Protein AF-A0A3G8H9T6-F1 (afdb_monomer_lite)

Foldseek 3Di:
DPVLVVLVVVLLVVLCVLCVPAPDHSVVLLVLLVLLLCVLCVQLVDDDPPVVSSVSSSVLSVVCSVVSVVDDDDDPDHSSVVSNVVVCVVCVVSVVSGDDPPPDPPPPVVPPPPPPDDD

Organism: NCBI:txid82633

pLDDT: mean 83.6, std 16.46, range [45.03, 97.0]

Radius of gyration: 19.7 Å; chains: 1; bounding box: 27×41×72 Å

Sequence (119 aa):
MNIEAENQRILSGEAQRLAEHLDGTAEQLLALAFAGYHAWTRNRRLHFPESRRHTLLLEILRYCADEHLLECPPLELSRVEAVEQAMDAYYPRYARLRRAPRSGRPPLHLQADRVAKRR

Structure (mmCIF, N/CA/C/O backbone):
data_AF-A0A3G8H9T6-F1
#
_entry.id   AF-A0A3G8H9T6-F1
#
loop_
_atom_site.group_PDB
_atom_site.id
_atom_site.type_symbol
_atom_site.label_atom_id
_atom_site.label_alt_id
_atom_site.label_comp_id
_atom_site.label_asym_id
_atom_site.label_entity_id
_atom_site.label_seq_id
_atom_site.pdbx_PDB_ins_code
_atom_site.Cartn_x
_atom_site.Cartn_y
_atom_site.Cartn_z
_atom_site.occupancy
_atom_site.B_iso_or_equiv
_atom_s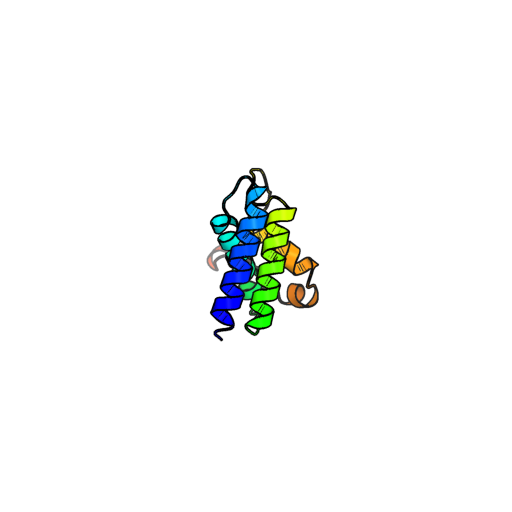ite.auth_seq_id
_atom_site.auth_comp_id
_atom_site.auth_asym_id
_atom_site.auth_atom_id
_atom_site.pdbx_PDB_model_num
ATOM 1 N N . MET A 1 1 ? 15.763 1.958 -21.080 1.00 61.50 1 MET A N 1
ATOM 2 C CA . MET A 1 1 ? 14.574 2.556 -20.437 1.00 61.50 1 MET A CA 1
ATOM 3 C C . MET A 1 1 ? 14.581 2.090 -18.988 1.00 61.50 1 MET A C 1
ATOM 5 O O . MET A 1 1 ? 14.742 0.895 -18.777 1.00 61.50 1 MET A O 1
ATOM 9 N N . ASN A 1 2 ? 14.581 3.000 -18.010 1.00 85.31 2 ASN A N 1
ATOM 10 C CA . ASN A 1 2 ? 14.666 2.626 -16.593 1.00 85.31 2 ASN A CA 1
ATOM 11 C C . ASN A 1 2 ? 13.253 2.312 -16.072 1.00 85.31 2 ASN A C 1
ATOM 13 O O . ASN A 1 2 ? 12.476 3.237 -15.839 1.00 85.31 2 ASN A O 1
ATOM 17 N N . ILE A 1 3 ? 12.944 1.021 -15.928 1.00 83.75 3 ILE A N 1
ATOM 18 C CA . ILE A 1 3 ? 11.630 0.509 -15.508 1.00 83.75 3 ILE A CA 1
ATOM 19 C C . ILE A 1 3 ? 11.249 1.036 -14.116 1.00 83.75 3 ILE A C 1
ATOM 21 O O . ILE A 1 3 ? 10.093 1.381 -13.896 1.00 83.75 3 ILE A O 1
ATOM 25 N N . GLU A 1 4 ? 12.213 1.202 -13.206 1.00 84.00 4 GLU A N 1
ATOM 26 C CA . GLU A 1 4 ? 11.955 1.764 -11.873 1.00 84.00 4 GLU A CA 1
ATOM 27 C C . GLU A 1 4 ? 11.475 3.215 -11.962 1.00 84.00 4 GLU A C 1
ATOM 29 O O . GLU A 1 4 ? 10.500 3.604 -11.320 1.00 84.00 4 GLU A O 1
ATOM 34 N N . ALA A 1 5 ? 12.141 4.019 -12.794 1.00 87.19 5 ALA A N 1
ATOM 35 C CA . ALA A 1 5 ? 11.768 5.414 -12.999 1.00 87.19 5 ALA A CA 1
ATOM 36 C C . ALA A 1 5 ? 10.401 5.542 -13.688 1.00 87.19 5 ALA A C 1
ATOM 38 O O . ALA A 1 5 ? 9.657 6.479 -13.412 1.00 87.19 5 ALA A O 1
ATOM 39 N N . GLU A 1 6 ? 10.061 4.609 -14.574 1.00 90.25 6 GLU A N 1
ATOM 40 C CA . GLU A 1 6 ? 8.752 4.549 -15.220 1.00 90.25 6 GLU A CA 1
ATOM 41 C C . GLU A 1 6 ? 7.645 4.148 -14.238 1.00 90.25 6 GLU A C 1
ATOM 43 O O . GLU A 1 6 ? 6.652 4.862 -14.127 1.00 90.25 6 GLU A O 1
ATOM 48 N N . ASN A 1 7 ? 7.853 3.089 -13.452 1.00 90.06 7 ASN A N 1
ATOM 49 C CA . ASN A 1 7 ? 6.941 2.674 -12.385 1.00 90.06 7 ASN A CA 1
ATOM 50 C C . ASN A 1 7 ? 6.703 3.815 -11.387 1.00 90.06 7 ASN A C 1
ATOM 52 O O . ASN A 1 7 ? 5.566 4.101 -11.018 1.00 90.06 7 ASN A O 1
ATOM 56 N N . GLN A 1 8 ? 7.764 4.524 -10.991 1.00 90.12 8 GLN A N 1
ATOM 57 C CA . GLN A 1 8 ? 7.637 5.667 -10.092 1.00 90.12 8 GLN A CA 1
ATOM 58 C C . GLN A 1 8 ? 6.831 6.810 -10.723 1.00 90.12 8 GLN A C 1
ATOM 60 O O . GLN A 1 8 ? 6.006 7.415 -10.044 1.00 90.12 8 GLN A O 1
ATOM 65 N N . ARG A 1 9 ? 7.028 7.098 -12.017 1.00 93.31 9 ARG A N 1
ATOM 66 C CA . ARG A 1 9 ? 6.242 8.115 -12.737 1.00 93.31 9 ARG A CA 1
ATOM 67 C C . ARG A 1 9 ? 4.764 7.749 -12.813 1.00 93.31 9 ARG A C 1
ATOM 69 O O . ARG A 1 9 ? 3.931 8.617 -12.578 1.00 93.31 9 ARG A O 1
ATOM 76 N N . ILE A 1 10 ? 4.447 6.490 -13.116 1.00 93.81 10 ILE A N 1
ATOM 77 C CA . ILE A 1 10 ? 3.065 5.995 -13.176 1.00 93.81 10 ILE A CA 1
ATOM 78 C C . ILE A 1 10 ? 2.399 6.126 -11.806 1.00 93.81 10 ILE A C 1
ATOM 80 O O . ILE A 1 10 ? 1.305 6.677 -11.706 1.00 93.81 10 ILE A O 1
ATOM 84 N N . LEU A 1 11 ? 3.076 5.676 -10.747 1.00 93.81 11 LEU A N 1
ATOM 85 C CA . LEU A 1 11 ? 2.559 5.743 -9.384 1.00 93.81 11 LEU A CA 1
ATOM 86 C C . LEU A 1 11 ? 2.317 7.192 -8.934 1.00 93.81 11 LEU A C 1
ATOM 88 O O . LEU A 1 11 ? 1.258 7.498 -8.388 1.00 93.81 11 LEU A O 1
ATOM 92 N N . SER A 1 12 ? 3.267 8.095 -9.200 1.00 94.25 12 SER A N 1
ATOM 93 C CA . SER A 1 12 ? 3.115 9.520 -8.892 1.00 94.25 12 SER A CA 1
ATOM 94 C C . SER A 1 12 ? 1.988 10.177 -9.695 1.00 94.25 12 SER A C 1
ATOM 96 O O . SER A 1 12 ? 1.232 10.962 -9.128 1.00 94.25 12 SER A O 1
ATOM 98 N N . GLY A 1 13 ? 1.848 9.853 -10.984 1.00 96.00 13 GLY A N 1
ATOM 99 C CA . GLY A 1 13 ? 0.776 10.387 -11.829 1.00 96.00 13 GLY A CA 1
ATOM 100 C C . GLY A 1 13 ? -0.613 9.924 -11.384 1.00 96.00 13 GLY A C 1
ATOM 101 O O . GLY A 1 13 ? -1.542 10.725 -11.321 1.00 96.00 13 GLY A O 1
ATOM 102 N N . GLU A 1 14 ? -0.752 8.654 -10.997 1.00 95.69 14 GLU A N 1
ATOM 103 C CA . GLU A 1 14 ? -2.009 8.136 -10.445 1.00 95.69 14 GLU A CA 1
ATOM 104 C C . GLU A 1 14 ? -2.345 8.802 -9.104 1.00 95.69 14 GLU A C 1
ATOM 106 O O . GLU A 1 14 ? -3.492 9.177 -8.874 1.00 95.69 14 GLU A O 1
ATOM 111 N N . ALA A 1 15 ? -1.353 9.013 -8.234 1.00 94.94 15 ALA A N 1
ATOM 112 C CA . ALA A 1 15 ? -1.572 9.692 -6.958 1.00 94.94 15 ALA A CA 1
ATOM 113 C C . ALA A 1 15 ? -2.033 11.142 -7.141 1.00 94.94 15 ALA A C 1
ATOM 115 O O . ALA A 1 15 ? -2.903 11.596 -6.403 1.00 94.94 15 ALA A O 1
ATOM 116 N N . GLN A 1 16 ? -1.479 11.853 -8.129 1.00 95.50 16 GLN A N 1
ATOM 117 C CA . GLN A 1 16 ? -1.926 13.200 -8.491 1.00 95.50 16 GLN A CA 1
ATOM 118 C C . GLN A 1 16 ? -3.388 13.196 -8.930 1.00 95.50 16 GLN A C 1
ATOM 120 O O . GLN A 1 16 ? -4.185 13.935 -8.364 1.00 95.50 16 GLN A O 1
ATOM 125 N N . ARG A 1 17 ? -3.750 12.304 -9.858 1.00 95.44 17 ARG A N 1
ATOM 126 C CA . ARG A 1 17 ? -5.124 12.164 -10.357 1.00 95.44 17 ARG A CA 1
ATOM 127 C C . ARG A 1 17 ? -6.129 11.855 -9.243 1.00 95.44 17 ARG A C 1
ATOM 129 O O . ARG A 1 17 ? -7.235 12.383 -9.244 1.00 95.44 17 ARG A O 1
ATOM 136 N N . LEU A 1 18 ? -5.766 10.978 -8.306 1.00 93.44 18 LEU A N 1
ATOM 137 C CA . LEU A 1 18 ? -6.640 10.607 -7.189 1.00 93.44 18 LEU A CA 1
ATOM 138 C C . LEU A 1 18 ? -6.781 11.745 -6.169 1.00 93.44 18 LEU A C 1
ATOM 140 O O . LEU A 1 18 ? -7.879 11.989 -5.682 1.00 93.44 18 LEU A O 1
ATOM 144 N N . ALA A 1 19 ? -5.698 12.469 -5.881 1.00 91.50 19 ALA A N 1
ATOM 145 C CA . ALA A 1 19 ? -5.702 13.557 -4.905 1.00 91.50 19 ALA A CA 1
ATOM 146 C C . ALA A 1 19 ? -6.520 14.787 -5.334 1.00 91.50 19 ALA A C 1
ATOM 148 O O . ALA A 1 19 ? -6.900 15.573 -4.477 1.00 91.50 19 ALA A O 1
ATOM 149 N N . GLU A 1 20 ? -6.834 14.954 -6.624 1.00 91.31 20 GLU A N 1
ATOM 150 C CA . GLU A 1 20 ? -7.706 16.043 -7.109 1.00 91.31 20 GLU A CA 1
ATOM 151 C C . GLU A 1 20 ? -9.101 16.050 -6.459 1.00 91.31 20 GLU A C 1
ATOM 153 O O . GLU A 1 20 ? -9.761 17.086 -6.443 1.00 91.31 20 GLU A O 1
ATOM 158 N N . HIS A 1 21 ? -9.542 14.907 -5.926 1.00 86.88 21 HIS A N 1
ATOM 159 C CA . HIS A 1 21 ? -10.890 14.704 -5.396 1.00 86.88 21 HIS A CA 1
ATOM 160 C C . HIS A 1 21 ? -10.910 14.401 -3.889 1.00 86.88 21 HIS A C 1
ATOM 162 O O . HIS A 1 21 ? -11.943 13.972 -3.387 1.00 86.88 21 HIS A O 1
ATOM 168 N N . LEU A 1 22 ? -9.787 14.580 -3.185 1.00 85.94 22 LEU A N 1
ATOM 169 C CA . LEU A 1 22 ? -9.633 14.227 -1.771 1.00 85.94 22 LEU A CA 1
ATOM 170 C C . LEU A 1 22 ? -9.189 15.436 -0.945 1.00 85.94 22 LEU A C 1
ATOM 172 O O . LEU A 1 22 ? -8.412 16.263 -1.425 1.00 85.94 22 LEU A O 1
ATOM 176 N N . ASP A 1 23 ? -9.548 15.465 0.339 1.00 84.00 23 ASP A N 1
ATOM 177 C CA . ASP A 1 23 ? -8.981 16.414 1.311 1.00 84.00 23 ASP A CA 1
ATOM 178 C C . ASP A 1 23 ? -7.554 16.002 1.747 1.00 84.00 23 ASP A C 1
ATOM 180 O O . ASP A 1 23 ? -7.253 15.771 2.922 1.00 84.00 23 ASP A O 1
ATOM 184 N N . GLY A 1 24 ? -6.637 15.883 0.782 1.00 84.50 24 GLY A N 1
ATOM 185 C CA . GLY A 1 24 ? -5.243 15.508 1.009 1.00 84.50 24 GLY A CA 1
ATOM 186 C C . GLY A 1 24 ? -4.359 15.659 -0.228 1.00 84.50 24 GLY A C 1
ATOM 187 O O . GLY A 1 24 ? -4.829 15.829 -1.347 1.00 84.50 24 GLY A O 1
ATOM 188 N N . THR A 1 25 ? -3.040 15.606 -0.041 1.00 92.56 25 THR A N 1
ATOM 189 C CA . THR A 1 25 ? -2.083 15.737 -1.150 1.00 92.56 25 THR A CA 1
ATOM 190 C C . THR A 1 25 ? -1.710 14.382 -1.751 1.00 92.56 25 THR A C 1
ATOM 192 O O . THR A 1 25 ? -1.697 13.352 -1.073 1.00 92.56 25 THR A O 1
ATOM 195 N N . ALA A 1 26 ? -1.300 14.385 -3.022 1.00 93.06 26 ALA A N 1
ATOM 196 C CA . ALA A 1 26 ? -0.753 13.199 -3.687 1.00 93.06 26 ALA A CA 1
ATOM 197 C C . ALA A 1 26 ? 0.428 12.586 -2.910 1.00 93.06 26 ALA A C 1
ATOM 199 O O . ALA A 1 26 ? 0.570 11.366 -2.836 1.00 93.06 26 ALA A O 1
ATOM 200 N N . GLU A 1 27 ? 1.255 13.425 -2.280 1.00 92.94 27 GLU A N 1
ATOM 201 C CA . GLU A 1 27 ? 2.368 12.985 -1.435 1.00 92.94 27 GLU A CA 1
ATOM 202 C C . GLU A 1 27 ? 1.889 12.272 -0.169 1.00 92.94 27 GLU A C 1
ATOM 204 O O . GLU A 1 27 ? 2.455 11.245 0.203 1.00 92.94 27 GLU A O 1
ATOM 209 N N . GLN A 1 28 ? 0.828 12.769 0.474 1.00 92.25 28 GLN A N 1
ATOM 210 C CA . GLN A 1 28 ? 0.222 12.110 1.633 1.00 92.25 28 GLN A CA 1
ATOM 211 C C . GLN A 1 28 ? -0.373 10.751 1.252 1.00 92.25 28 GLN A C 1
ATOM 213 O O . GLN A 1 28 ? -0.195 9.778 1.988 1.00 92.25 28 GLN A O 1
ATOM 218 N N . LEU A 1 29 ? -1.020 10.664 0.086 1.00 93.38 29 LEU A N 1
ATOM 219 C CA . LEU A 1 29 ? -1.585 9.417 -0.427 1.00 93.38 29 LEU A CA 1
ATOM 220 C C . LEU A 1 29 ? -0.487 8.385 -0.728 1.00 93.38 29 LEU A C 1
ATOM 222 O O . LEU A 1 29 ? -0.577 7.233 -0.298 1.00 93.38 29 LEU A O 1
ATOM 226 N N . LEU A 1 30 ? 0.594 8.812 -1.390 1.00 95.44 30 LEU A N 1
ATOM 227 C CA . LEU A 1 30 ? 1.774 7.978 -1.633 1.00 95.44 30 LEU A CA 1
ATOM 228 C C . LEU A 1 30 ? 2.410 7.518 -0.323 1.00 95.44 30 LEU A C 1
ATOM 230 O O . LEU A 1 30 ? 2.676 6.328 -0.155 1.00 95.44 30 LEU A O 1
ATOM 234 N N . ALA A 1 31 ? 2.635 8.436 0.617 1.00 94.62 31 ALA A N 1
ATOM 235 C CA . ALA A 1 31 ? 3.233 8.122 1.908 1.00 94.62 31 ALA A CA 1
ATOM 236 C C . ALA A 1 31 ? 2.407 7.076 2.669 1.00 94.62 31 ALA A C 1
ATOM 238 O O . ALA A 1 31 ? 2.974 6.120 3.204 1.00 94.62 31 ALA A O 1
ATOM 239 N N . LEU A 1 32 ? 1.076 7.206 2.663 1.00 94.44 32 LEU A N 1
ATOM 240 C CA . LEU A 1 32 ? 0.180 6.224 3.268 1.00 94.44 32 LEU A CA 1
ATOM 241 C C . LEU A 1 32 ? 0.257 4.870 2.553 1.00 94.44 32 LEU A C 1
ATOM 243 O O . LEU A 1 32 ? 0.365 3.840 3.219 1.00 94.44 32 LEU A O 1
ATOM 247 N N . ALA A 1 33 ? 0.266 4.856 1.219 1.00 95.56 33 ALA A N 1
ATOM 248 C CA . ALA A 1 33 ? 0.361 3.618 0.455 1.00 95.56 33 ALA A CA 1
ATOM 249 C C . ALA A 1 33 ? 1.676 2.868 0.717 1.00 95.56 33 ALA A C 1
ATOM 251 O O . ALA A 1 33 ? 1.670 1.658 0.966 1.00 95.56 33 ALA A O 1
ATOM 252 N N . PHE A 1 34 ? 2.805 3.583 0.751 1.00 95.75 34 PHE A N 1
ATOM 253 C CA . PHE A 1 34 ? 4.096 3.005 1.120 1.00 95.75 34 PHE A CA 1
ATOM 254 C C . PHE A 1 34 ? 4.109 2.515 2.569 1.00 95.75 34 PHE A C 1
ATOM 256 O O . PHE A 1 34 ? 4.578 1.405 2.826 1.00 95.75 34 PHE A O 1
ATOM 263 N N . ALA A 1 35 ? 3.580 3.294 3.516 1.00 95.25 35 ALA A N 1
ATOM 264 C CA . ALA A 1 35 ? 3.512 2.898 4.921 1.00 95.25 35 ALA A CA 1
ATOM 265 C C . ALA A 1 35 ? 2.670 1.627 5.115 1.00 95.25 35 ALA A C 1
ATOM 267 O O . ALA A 1 35 ? 3.124 0.687 5.769 1.00 95.25 35 ALA A O 1
ATOM 268 N N . GLY A 1 36 ? 1.493 1.560 4.487 1.00 94.94 36 GLY A N 1
ATOM 269 C CA . GLY A 1 36 ? 0.617 0.389 4.491 1.00 94.94 36 GLY A CA 1
ATOM 270 C C . GLY A 1 36 ? 1.271 -0.839 3.856 1.00 94.94 36 GLY A C 1
ATOM 271 O O . GLY A 1 36 ? 1.304 -1.909 4.467 1.00 94.94 36 GLY A O 1
ATOM 272 N N . TYR A 1 37 ? 1.895 -0.680 2.685 1.00 96.56 37 TYR A N 1
ATOM 273 C CA . TYR A 1 37 ? 2.663 -1.746 2.034 1.00 96.56 37 TYR A CA 1
ATOM 274 C C . TYR A 1 37 ? 3.799 -2.265 2.927 1.00 96.56 37 TYR A C 1
ATOM 276 O O . TYR A 1 37 ? 3.973 -3.478 3.095 1.00 96.56 37 TYR A O 1
ATOM 284 N N . HIS A 1 38 ? 4.583 -1.362 3.520 1.00 95.50 38 HIS A N 1
ATOM 285 C CA . HIS A 1 38 ? 5.698 -1.723 4.389 1.00 95.50 38 HIS A CA 1
ATOM 286 C C . HIS A 1 38 ? 5.232 -2.426 5.660 1.00 95.50 38 HIS A C 1
ATOM 288 O O . HIS A 1 38 ? 5.827 -3.437 6.032 1.00 95.50 38 HIS A O 1
ATOM 294 N N . ALA 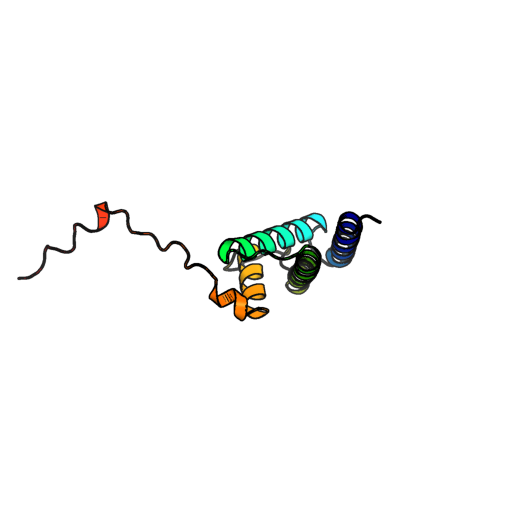A 1 39 ? 4.174 -1.939 6.307 1.00 94.00 39 ALA A N 1
ATOM 295 C CA . ALA A 1 39 ? 3.613 -2.577 7.491 1.00 94.00 39 ALA A CA 1
ATOM 296 C C . ALA A 1 39 ? 3.111 -3.989 7.157 1.00 94.00 39 ALA A C 1
ATOM 298 O O . ALA A 1 39 ? 3.554 -4.972 7.763 1.00 94.00 39 ALA A O 1
ATOM 299 N N . TRP A 1 40 ? 2.298 -4.104 6.101 1.00 95.00 40 TRP A N 1
ATOM 300 C CA . TRP A 1 40 ? 1.719 -5.366 5.661 1.00 95.00 40 TRP A CA 1
ATOM 301 C C . TRP A 1 40 ? 2.786 -6.420 5.342 1.00 95.00 40 TRP A C 1
ATOM 303 O O . TRP A 1 40 ? 2.750 -7.540 5.870 1.00 95.00 40 TRP A O 1
ATOM 313 N N . THR A 1 41 ? 3.781 -6.057 4.530 1.00 95.44 41 THR A N 1
ATOM 314 C CA . THR A 1 41 ? 4.857 -6.973 4.122 1.00 95.44 41 THR A CA 1
ATOM 315 C C . THR A 1 41 ? 5.794 -7.323 5.272 1.00 95.44 41 THR A C 1
ATOM 317 O O . THR A 1 41 ? 6.125 -8.498 5.455 1.00 95.44 41 THR A O 1
ATOM 320 N N . ARG A 1 42 ? 6.173 -6.351 6.111 1.00 92.81 42 ARG A N 1
ATOM 321 C CA . ARG A 1 42 ? 7.053 -6.566 7.271 1.00 92.81 42 ARG A CA 1
ATOM 322 C C . ARG A 1 42 ? 6.435 -7.524 8.285 1.00 92.81 42 ARG A C 1
ATOM 324 O O . ARG A 1 42 ? 7.119 -8.435 8.761 1.00 92.81 42 ARG A O 1
ATOM 331 N N . ASN A 1 43 ? 5.147 -7.365 8.583 1.00 90.00 43 ASN A N 1
ATOM 332 C CA . ASN A 1 43 ? 4.421 -8.203 9.542 1.00 90.00 43 ASN A CA 1
ATOM 333 C C . ASN A 1 43 ? 4.264 -9.661 9.077 1.00 90.00 43 ASN A C 1
ATOM 335 O O . ASN A 1 43 ? 4.057 -10.551 9.905 1.00 90.00 43 ASN A O 1
ATOM 339 N N . ARG A 1 44 ? 4.424 -9.915 7.772 1.00 91.69 44 ARG A N 1
ATOM 340 C CA . ARG A 1 44 ? 4.281 -11.232 7.124 1.00 91.69 44 ARG A CA 1
ATOM 341 C C . ARG A 1 44 ? 5.591 -11.777 6.536 1.00 91.69 44 ARG A C 1
ATOM 343 O O . ARG A 1 44 ? 5.589 -12.867 5.976 1.00 91.69 44 ARG A O 1
ATOM 350 N N . ARG A 1 45 ? 6.713 -11.050 6.678 1.00 93.31 45 ARG A N 1
ATOM 351 C CA . ARG A 1 45 ? 8.021 -11.355 6.049 1.00 93.31 45 ARG A CA 1
ATOM 352 C C . ARG A 1 45 ? 7.918 -11.596 4.536 1.00 93.31 45 ARG A C 1
ATOM 354 O O . ARG A 1 45 ? 8.542 -12.507 3.997 1.00 93.31 45 ARG A O 1
ATOM 361 N N . LEU A 1 46 ? 7.101 -10.793 3.863 1.00 93.56 46 LEU A N 1
ATOM 362 C CA . LEU A 1 46 ? 6.893 -10.909 2.425 1.00 93.56 46 LEU A CA 1
ATOM 363 C C . LEU A 1 46 ? 7.949 -10.116 1.665 1.00 93.56 46 LEU A C 1
ATOM 365 O O . LEU A 1 46 ? 8.252 -8.974 2.008 1.00 93.56 46 LEU A O 1
ATOM 369 N N . HIS A 1 47 ? 8.443 -10.718 0.590 1.00 93.69 47 HIS A N 1
ATOM 370 C CA . HIS A 1 47 ? 9.303 -10.072 -0.387 1.00 93.69 47 HIS A CA 1
ATOM 371 C C . HIS A 1 47 ? 8.711 -10.312 -1.773 1.00 93.69 47 HIS A C 1
ATOM 373 O O . HIS A 1 47 ? 8.458 -11.454 -2.156 1.00 93.69 47 HIS A O 1
ATOM 379 N N . PHE A 1 48 ? 8.462 -9.230 -2.505 1.00 92.88 48 PHE A N 1
ATOM 380 C CA . PHE A 1 48 ? 7.904 -9.271 -3.851 1.00 92.88 48 PHE A CA 1
ATOM 381 C C . PHE A 1 48 ? 8.926 -8.757 -4.865 1.00 92.88 48 PHE A C 1
ATOM 383 O O . PHE A 1 48 ? 9.678 -7.833 -4.538 1.00 92.88 48 PHE A O 1
ATOM 390 N N . PRO A 1 49 ? 8.944 -9.309 -6.092 1.00 92.75 49 PRO A N 1
ATOM 391 C CA . PRO A 1 49 ? 9.702 -8.715 -7.182 1.00 92.75 49 PRO A CA 1
ATOM 392 C C . PRO A 1 49 ? 9.156 -7.321 -7.503 1.00 92.75 49 PRO A C 1
ATOM 394 O O . PRO A 1 49 ? 8.001 -7.000 -7.207 1.00 92.75 49 PRO A O 1
ATOM 397 N N . GLU A 1 50 ? 9.985 -6.500 -8.135 1.00 87.56 50 GLU A N 1
ATOM 398 C CA . GLU A 1 50 ? 9.708 -5.082 -8.363 1.00 87.56 50 GLU A CA 1
ATOM 399 C C . GLU A 1 50 ? 8.374 -4.826 -9.082 1.00 87.56 50 GLU A C 1
ATOM 401 O O . GLU A 1 50 ? 7.562 -4.028 -8.612 1.00 87.56 50 GLU A O 1
ATOM 406 N N . SER A 1 51 ? 8.101 -5.566 -10.160 1.00 87.44 51 SER A N 1
ATOM 407 C CA . SER A 1 51 ? 6.853 -5.463 -10.927 1.00 87.44 51 SER A CA 1
ATOM 408 C C . SER A 1 51 ? 5.615 -5.713 -10.063 1.00 87.44 51 SER A C 1
ATOM 410 O O . SER A 1 51 ? 4.610 -5.000 -10.150 1.00 87.44 51 SER A O 1
ATOM 412 N N . ARG A 1 52 ? 5.696 -6.698 -9.160 1.00 93.31 52 ARG A N 1
ATOM 413 C CA . ARG A 1 52 ? 4.607 -7.019 -8.237 1.00 93.31 52 ARG A CA 1
ATOM 414 C C . ARG A 1 52 ? 4.477 -5.976 -7.134 1.00 93.31 52 ARG A C 1
ATOM 416 O O . ARG A 1 52 ? 3.354 -5.638 -6.780 1.00 93.31 52 ARG A O 1
ATOM 423 N N . ARG A 1 53 ? 5.592 -5.444 -6.623 1.00 94.75 53 ARG A N 1
ATOM 424 C CA . ARG A 1 53 ? 5.590 -4.332 -5.660 1.00 94.75 53 ARG A CA 1
ATOM 425 C C . ARG A 1 53 ? 4.866 -3.116 -6.236 1.00 94.75 53 ARG A C 1
ATOM 427 O O . ARG A 1 53 ? 4.004 -2.574 -5.560 1.00 94.75 53 ARG A O 1
ATOM 434 N N . HIS A 1 54 ? 5.178 -2.725 -7.472 1.00 93.88 54 HIS A N 1
ATOM 435 C CA . HIS A 1 54 ? 4.519 -1.593 -8.127 1.00 93.88 54 HIS A CA 1
ATOM 436 C C . HIS A 1 54 ? 3.003 -1.806 -8.252 1.00 93.88 54 HIS A C 1
ATOM 438 O O . HIS A 1 54 ? 2.226 -0.939 -7.865 1.00 93.88 54 HIS A O 1
ATOM 444 N N . THR A 1 55 ? 2.582 -2.996 -8.691 1.00 95.25 55 THR A N 1
ATOM 445 C CA . THR A 1 55 ? 1.154 -3.344 -8.798 1.00 95.25 55 THR A CA 1
ATOM 446 C C . THR A 1 55 ? 0.443 -3.247 -7.443 1.00 95.25 55 THR A C 1
ATOM 448 O O . THR A 1 55 ? -0.615 -2.639 -7.344 1.00 95.25 55 THR A O 1
ATOM 451 N N . LEU A 1 56 ? 1.047 -3.795 -6.383 1.00 96.62 56 LEU A N 1
ATOM 452 C CA . LEU A 1 56 ? 0.481 -3.743 -5.031 1.00 96.62 56 LEU A CA 1
ATOM 453 C C . LEU A 1 56 ? 0.399 -2.311 -4.491 1.00 96.62 56 LEU A C 1
ATOM 455 O O . LEU A 1 56 ? -0.559 -1.973 -3.808 1.00 96.62 56 LEU A O 1
ATOM 459 N N . LEU A 1 57 ? 1.388 -1.465 -4.791 1.00 97.00 57 LEU A N 1
ATOM 460 C CA . LEU A 1 57 ? 1.357 -0.057 -4.396 1.00 97.00 57 LEU A CA 1
ATOM 461 C C . LEU A 1 57 ? 0.219 0.697 -5.086 1.00 97.00 57 LEU A C 1
ATOM 463 O O . LEU A 1 57 ? -0.446 1.478 -4.419 1.00 97.00 57 LEU A O 1
ATOM 467 N N . LEU A 1 58 ? -0.047 0.435 -6.370 1.00 96.56 58 LEU A N 1
ATOM 468 C CA . LEU A 1 58 ? -1.201 1.008 -7.074 1.00 96.56 58 LEU A CA 1
ATOM 469 C C . LEU A 1 58 ? -2.536 0.541 -6.479 1.00 96.56 58 LEU A C 1
ATOM 471 O O . LEU A 1 58 ? -3.444 1.350 -6.316 1.00 96.56 58 LEU A O 1
ATOM 475 N N . GLU A 1 59 ? -2.657 -0.745 -6.138 1.00 96.62 59 GLU A N 1
ATOM 476 C CA . GLU A 1 59 ? -3.855 -1.285 -5.478 1.00 96.62 59 GLU A CA 1
ATOM 477 C C . GLU A 1 59 ? -4.102 -0.605 -4.126 1.00 96.62 59 GLU A C 1
ATOM 479 O O . GLU A 1 59 ? -5.208 -0.144 -3.857 1.00 96.62 59 GLU A O 1
ATOM 484 N N . ILE A 1 60 ? -3.058 -0.482 -3.303 1.00 96.50 60 ILE A N 1
ATOM 485 C CA . ILE A 1 60 ? -3.148 0.187 -2.003 1.00 96.50 60 ILE A CA 1
ATOM 486 C C . ILE A 1 60 ? -3.477 1.673 -2.177 1.00 96.50 60 ILE A C 1
ATOM 488 O O . ILE A 1 60 ? -4.307 2.202 -1.447 1.00 96.50 60 ILE A O 1
ATOM 492 N N . LEU A 1 61 ? -2.835 2.350 -3.129 1.00 95.81 61 LEU A N 1
ATOM 493 C CA . LEU A 1 61 ? -3.061 3.767 -3.402 1.00 95.81 61 LEU A CA 1
ATOM 494 C C . LEU A 1 61 ? -4.529 4.044 -3.748 1.00 95.81 61 LEU A C 1
ATOM 496 O O . LEU A 1 61 ? -5.115 4.977 -3.206 1.00 95.81 61 LEU A O 1
ATOM 500 N N . ARG A 1 62 ? -5.118 3.208 -4.612 1.00 95.38 62 ARG A N 1
ATOM 501 C CA . ARG A 1 62 ? -6.536 3.290 -4.986 1.00 95.38 62 ARG A CA 1
ATOM 502 C C . ARG A 1 62 ? -7.442 3.035 -3.794 1.00 95.38 62 ARG A C 1
ATOM 504 O O . ARG A 1 62 ? -8.303 3.857 -3.530 1.00 95.38 62 ARG A O 1
ATOM 511 N N . TYR A 1 63 ? -7.170 1.988 -3.017 1.00 94.56 63 TYR A N 1
ATOM 512 C CA . TYR A 1 63 ? 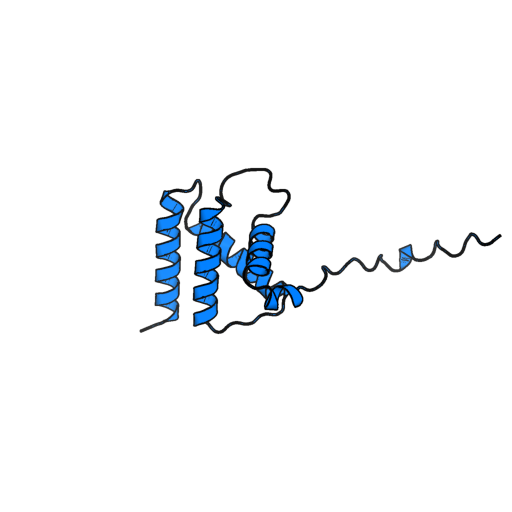-7.914 1.713 -1.787 1.00 94.56 63 TYR A CA 1
ATOM 513 C C . TYR A 1 63 ? -7.903 2.907 -0.818 1.00 94.56 63 TYR A C 1
ATOM 515 O O . TYR A 1 63 ? -8.942 3.286 -0.289 1.00 94.56 63 TYR A O 1
ATOM 523 N N . CYS A 1 64 ? -6.744 3.543 -0.611 1.00 92.69 64 CYS A N 1
ATOM 524 C CA . CYS A 1 64 ? -6.643 4.719 0.254 1.00 92.69 64 CYS A CA 1
ATOM 525 C C . CYS A 1 64 ? -7.502 5.896 -0.228 1.00 92.69 64 CYS A C 1
ATOM 527 O O . CYS A 1 64 ? -7.996 6.652 0.607 1.00 92.69 64 CYS A O 1
ATOM 529 N N . ALA A 1 65 ? -7.633 6.066 -1.546 1.00 92.62 65 ALA A N 1
ATOM 530 C CA . ALA A 1 65 ? -8.463 7.101 -2.147 1.00 92.62 65 ALA A CA 1
ATOM 531 C C . ALA A 1 65 ? -9.953 6.747 -2.063 1.00 92.62 65 ALA A C 1
ATOM 533 O O . ALA A 1 65 ? -10.738 7.558 -1.588 1.00 92.62 65 ALA A O 1
ATOM 534 N N . ASP A 1 66 ? -10.325 5.527 -2.453 1.00 92.50 66 ASP A N 1
ATOM 535 C CA . ASP A 1 66 ? -11.715 5.063 -2.488 1.00 92.50 66 ASP A CA 1
ATOM 536 C C . ASP A 1 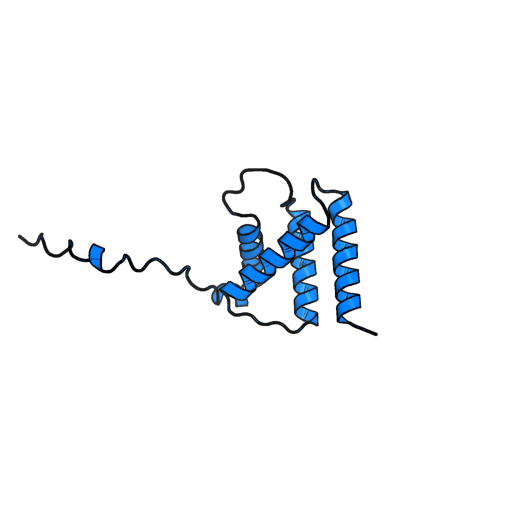66 ? -12.354 5.081 -1.088 1.00 92.50 66 ASP A C 1
ATOM 538 O O . ASP A 1 66 ? -13.489 5.523 -0.914 1.00 92.50 66 ASP A O 1
ATOM 542 N N . GLU A 1 67 ? -11.600 4.682 -0.062 1.00 90.38 67 GLU A N 1
ATOM 543 C CA . GLU A 1 67 ? -12.046 4.710 1.338 1.00 90.38 67 GLU A CA 1
ATOM 544 C C . GLU A 1 67 ? -11.827 6.073 2.018 1.00 90.38 67 GLU A C 1
ATOM 546 O O . GLU A 1 67 ? -11.985 6.188 3.233 1.00 90.38 67 GLU A O 1
ATOM 551 N N . HIS A 1 68 ? -11.431 7.105 1.259 1.00 90.00 68 HIS A N 1
ATOM 552 C CA . HIS A 1 68 ? -11.226 8.475 1.742 1.00 90.00 68 HIS A CA 1
ATOM 553 C C . HIS A 1 68 ? -10.337 8.534 2.998 1.00 90.00 68 HIS A C 1
ATOM 555 O O . HIS A 1 68 ? -10.538 9.339 3.908 1.00 90.00 68 HIS A O 1
ATOM 561 N N . LEU A 1 69 ? -9.306 7.679 3.065 1.00 86.94 69 LEU A N 1
ATOM 562 C CA . LEU A 1 69 ? -8.512 7.491 4.285 1.00 86.94 69 LEU A CA 1
ATOM 563 C C . L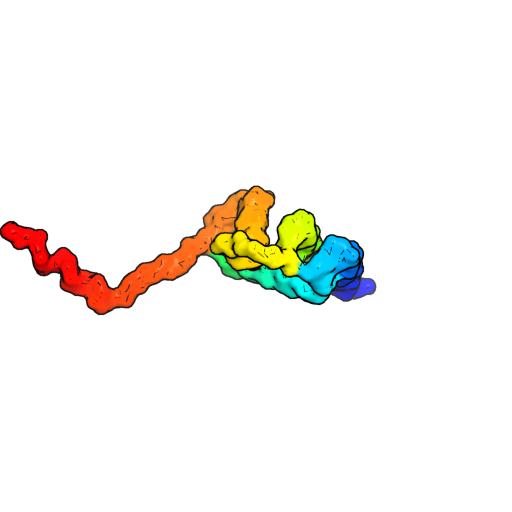EU A 1 69 ? -7.713 8.733 4.692 1.00 86.94 69 LEU A C 1
ATOM 565 O O . LEU A 1 69 ? -7.170 8.760 5.795 1.00 86.94 69 LEU A O 1
ATOM 569 N N . LEU A 1 70 ? -7.580 9.735 3.819 1.00 86.00 70 LEU A N 1
ATOM 570 C CA . LEU A 1 70 ? -6.911 10.999 4.135 1.00 86.00 70 LEU A CA 1
ATOM 571 C C . LEU A 1 70 ? -7.811 11.999 4.873 1.00 86.00 70 LEU A C 1
ATOM 573 O O . LEU A 1 70 ? -7.282 12.846 5.598 1.00 86.00 70 LEU A O 1
ATOM 577 N N . GLU A 1 71 ? -9.126 11.828 4.803 1.00 86.56 71 GLU A N 1
ATOM 578 C CA . GLU A 1 71 ? -10.134 12.677 5.445 1.00 86.56 71 GLU A CA 1
ATOM 579 C C . GLU A 1 71 ? -10.334 12.223 6.931 1.00 86.56 71 GLU A C 1
ATOM 581 O O . GLU A 1 71 ? -9.804 11.186 7.347 1.00 86.56 71 GLU A O 1
ATOM 586 N N . CYS A 1 72 ? -10.943 13.023 7.823 1.00 67.94 72 CYS A N 1
ATOM 587 C CA . CYS A 1 72 ? -10.865 12.891 9.314 1.00 67.94 72 CYS A CA 1
ATOM 588 C C . CYS A 1 72 ? -12.264 12.654 9.997 1.00 67.94 72 CYS A C 1
ATOM 590 O O . CYS A 1 72 ? -13.248 13.013 9.362 1.00 67.94 72 CYS A O 1
ATOM 592 N N . PRO A 1 73 ? -12.424 12.265 11.308 1.00 62.44 73 PRO A N 1
ATOM 593 C CA . PRO A 1 73 ? -12.339 10.910 11.935 1.00 62.44 73 PRO A CA 1
ATOM 594 C C . PRO A 1 73 ? -13.582 10.572 12.872 1.00 62.44 73 PRO A C 1
ATOM 596 O O . PRO A 1 73 ? -14.498 11.394 12.910 1.00 62.44 73 PRO A O 1
ATOM 599 N N . PRO A 1 74 ? -13.707 9.445 13.649 1.00 51.53 74 PRO A N 1
ATOM 600 C CA . PRO A 1 74 ? -12.707 8.527 14.211 1.00 51.53 74 PRO A CA 1
ATOM 601 C C . PRO A 1 74 ? -12.684 7.161 13.516 1.00 51.53 74 PRO A C 1
ATOM 603 O O . PRO A 1 74 ? -13.649 6.404 13.557 1.00 51.53 74 PRO A O 1
ATOM 606 N N . LEU A 1 75 ? -11.537 6.801 12.943 1.00 57.91 75 LEU A N 1
ATOM 607 C CA . LEU A 1 75 ? -11.246 5.394 12.689 1.00 57.91 75 LEU A CA 1
ATOM 608 C C . LEU A 1 75 ? -10.812 4.775 14.025 1.00 57.91 75 LEU A C 1
ATOM 610 O O . LEU A 1 75 ? -9.876 5.265 14.655 1.00 57.91 75 LEU A O 1
ATOM 614 N N . GLU A 1 76 ? -11.466 3.695 14.457 1.00 60.88 76 GLU A N 1
ATOM 615 C CA . GLU A 1 76 ? -11.016 2.881 15.605 1.00 60.88 76 GLU A CA 1
ATOM 616 C C . GLU A 1 76 ? -9.610 2.285 15.383 1.00 60.88 76 GLU A C 1
ATOM 618 O O . GLU A 1 76 ? -8.958 1.825 16.320 1.00 60.88 76 GLU A O 1
ATOM 623 N N . LEU A 1 77 ? -9.138 2.311 14.134 1.00 66.62 77 LEU A N 1
ATOM 624 C CA . LEU A 1 77 ? -7.867 1.785 13.659 1.00 66.62 77 LEU A CA 1
ATOM 625 C C . LEU A 1 77 ? -7.023 2.903 13.048 1.00 66.62 77 LEU A C 1
ATOM 627 O O . LEU A 1 77 ? -7.537 3.837 12.433 1.00 66.62 77 LEU A O 1
ATOM 631 N N . SER A 1 78 ? -5.702 2.786 13.134 1.00 86.81 78 SER A N 1
ATOM 632 C CA . SER A 1 78 ? -4.833 3.662 12.347 1.00 86.81 78 SER A CA 1
ATOM 633 C C . SER A 1 78 ? -5.066 3.448 10.841 1.00 86.81 78 SER A C 1
ATOM 635 O O . SER A 1 78 ? -5.368 2.342 10.392 1.00 86.81 78 SER A O 1
ATOM 637 N N . ARG A 1 79 ? -4.866 4.490 10.021 1.00 89.12 79 ARG A N 1
ATOM 638 C CA . ARG A 1 79 ? -4.984 4.405 8.546 1.00 89.12 79 ARG A CA 1
ATOM 639 C C . ARG A 1 79 ? -4.123 3.276 7.957 1.00 89.12 79 ARG A C 1
ATOM 641 O O . ARG A 1 79 ? -4.524 2.599 7.020 1.00 89.12 79 ARG A O 1
ATOM 648 N N . VAL A 1 80 ? -2.952 3.035 8.551 1.00 91.50 80 VAL A N 1
ATOM 649 C CA . VAL A 1 80 ? -2.046 1.939 8.173 1.00 91.50 80 VAL A CA 1
ATOM 650 C C . VAL A 1 80 ? -2.643 0.570 8.512 1.00 91.50 80 VAL A C 1
ATOM 652 O O . VAL A 1 80 ? -2.559 -0.345 7.697 1.00 91.50 80 VAL A O 1
ATOM 655 N N . GLU A 1 81 ? -3.276 0.417 9.677 1.00 90.12 81 GLU A N 1
ATOM 656 C CA . GLU A 1 81 ? -3.960 -0.828 10.045 1.00 90.12 81 GLU A CA 1
ATOM 657 C C . GLU A 1 81 ? -5.169 -1.108 9.150 1.00 90.12 81 GLU A C 1
ATOM 659 O O . GLU A 1 81 ? -5.387 -2.267 8.800 1.00 90.12 81 GLU A O 1
ATOM 664 N N . ALA A 1 82 ? -5.912 -0.075 8.739 1.00 91.50 82 ALA A N 1
ATOM 665 C CA . ALA A 1 82 ? -6.996 -0.214 7.768 1.00 91.50 82 ALA A CA 1
ATOM 666 C C . ALA A 1 82 ? -6.474 -0.773 6.433 1.00 91.50 82 ALA A C 1
ATOM 668 O O . ALA A 1 82 ? -7.023 -1.742 5.908 1.00 91.50 82 ALA A O 1
ATOM 669 N N . VAL A 1 83 ? -5.352 -0.242 5.933 1.00 93.50 83 VAL A N 1
ATOM 670 C CA . VAL A 1 83 ? -4.679 -0.786 4.742 1.00 93.50 83 VAL A CA 1
ATOM 671 C C . VAL A 1 83 ? -4.224 -2.232 4.964 1.00 93.50 83 VAL A C 1
ATOM 673 O O . VAL A 1 83 ? -4.448 -3.083 4.106 1.00 93.50 83 VAL A O 1
ATOM 676 N N . GLU A 1 84 ? -3.608 -2.560 6.105 1.00 93.38 84 GLU A N 1
ATOM 677 C CA . GLU A 1 84 ? -3.189 -3.941 6.383 1.00 93.38 84 GLU A CA 1
ATOM 678 C C . GLU A 1 84 ? -4.364 -4.927 6.390 1.00 93.38 84 GLU A C 1
ATOM 680 O O . GLU A 1 84 ? -4.217 -6.048 5.897 1.00 93.38 84 GLU A O 1
ATOM 685 N N . GLN A 1 85 ? -5.509 -4.529 6.950 1.00 91.62 85 GLN A N 1
ATOM 686 C CA . GLN A 1 85 ? -6.715 -5.356 6.984 1.00 91.62 85 GLN A CA 1
ATOM 687 C C . GLN A 1 85 ? -7.309 -5.551 5.590 1.00 91.62 85 GLN A C 1
ATOM 689 O O . GLN A 1 85 ? -7.637 -6.681 5.229 1.00 91.62 85 GLN A O 1
ATOM 694 N N . ALA A 1 86 ? -7.375 -4.493 4.781 1.00 94.56 86 ALA A N 1
ATOM 695 C CA . ALA A 1 86 ? -7.817 -4.597 3.395 1.00 94.56 86 ALA A CA 1
ATOM 696 C C . ALA A 1 86 ? -6.915 -5.534 2.584 1.00 94.56 86 ALA A C 1
ATOM 698 O O . ALA A 1 86 ? -7.395 -6.429 1.891 1.00 94.56 86 ALA A O 1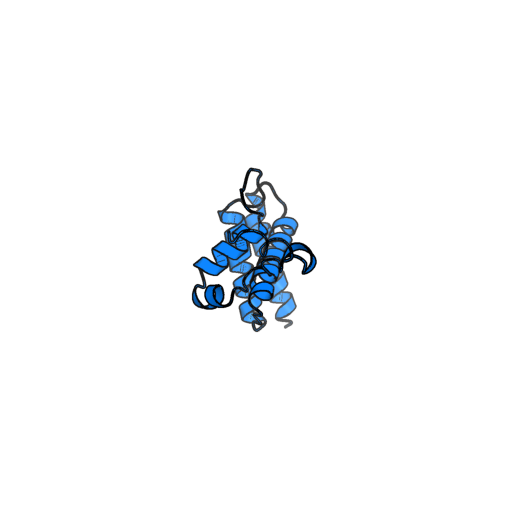
ATOM 699 N N . MET A 1 87 ? -5.595 -5.420 2.747 1.00 95.69 87 MET A N 1
ATOM 700 C CA . MET A 1 87 ? -4.650 -6.306 2.068 1.00 95.69 87 MET A CA 1
ATOM 701 C C . MET A 1 87 ? -4.739 -7.760 2.551 1.00 95.69 87 MET A C 1
ATOM 703 O O . MET A 1 87 ? -4.545 -8.682 1.756 1.00 95.69 87 MET A O 1
ATOM 707 N N . ASP A 1 88 ? -5.060 -8.000 3.824 1.00 94.31 88 ASP A N 1
ATOM 708 C CA . ASP A 1 88 ? -5.379 -9.344 4.319 1.00 94.31 88 ASP A CA 1
ATOM 709 C C . ASP A 1 88 ? -6.656 -9.909 3.685 1.00 94.31 88 ASP A C 1
ATOM 711 O O . ASP A 1 88 ? -6.686 -11.095 3.342 1.00 94.31 88 ASP A O 1
ATOM 715 N N . ALA A 1 89 ? -7.680 -9.072 3.498 1.00 93.81 89 ALA A N 1
ATOM 716 C CA . ALA A 1 89 ? -8.937 -9.455 2.862 1.00 93.81 89 ALA A CA 1
ATOM 717 C C . ALA A 1 89 ? -8.752 -9.766 1.367 1.00 93.81 89 ALA A C 1
ATOM 719 O O . ALA A 1 89 ? -9.214 -10.806 0.896 1.00 93.81 89 ALA A O 1
ATOM 720 N N . TYR A 1 90 ? -8.014 -8.926 0.632 1.00 95.25 90 TYR A N 1
ATOM 721 C CA . TYR A 1 90 ? -7.704 -9.149 -0.785 1.00 95.25 90 TYR A CA 1
ATOM 722 C C . TYR A 1 90 ? -6.764 -10.332 -1.010 1.00 95.25 90 TYR A C 1
ATOM 724 O O . TYR A 1 90 ? -6.857 -11.027 -2.025 1.00 95.25 90 TYR A O 1
ATOM 732 N N . TYR A 1 91 ? -5.875 -10.609 -0.053 1.00 95.12 91 TYR A N 1
ATOM 733 C CA . TYR A 1 91 ? -4.906 -11.693 -0.158 1.00 95.12 91 TYR A CA 1
ATOM 734 C C . TYR A 1 91 ? -4.935 -12.640 1.052 1.00 95.12 91 TYR A C 1
ATOM 736 O O . TYR A 1 91 ? -3.947 -12.729 1.798 1.00 95.12 91 TYR A O 1
ATOM 744 N N . PRO A 1 92 ? -5.981 -13.483 1.186 1.00 93.56 92 PRO A N 1
ATOM 745 C CA . PRO A 1 92 ? -6.140 -14.380 2.335 1.00 93.56 92 PRO A CA 1
ATOM 746 C C . PRO A 1 92 ? -4.969 -15.348 2.535 1.00 93.56 92 PRO A C 1
ATOM 748 O O . PRO A 1 92 ? -4.661 -15.758 3.655 1.00 93.56 92 PRO A O 1
ATOM 751 N N . ARG A 1 93 ? -4.271 -15.710 1.449 1.00 93.94 93 ARG A N 1
ATOM 752 C CA . ARG A 1 93 ? -3.066 -16.556 1.505 1.00 93.94 93 ARG A CA 1
ATOM 753 C C . ARG A 1 93 ? -1.946 -15.934 2.343 1.00 93.94 93 ARG A C 1
ATOM 755 O O . ARG A 1 93 ? -1.221 -16.659 3.016 1.00 93.94 93 ARG A O 1
ATOM 762 N N . TYR A 1 94 ? -1.812 -14.610 2.305 1.00 92.69 94 TYR A N 1
ATOM 763 C CA . TYR A 1 94 ? -0.776 -13.872 3.021 1.00 92.69 94 TYR A CA 1
ATOM 764 C C . TYR A 1 94 ? -1.227 -13.458 4.417 1.00 92.69 94 TYR A C 1
ATOM 766 O O . TYR A 1 94 ? -0.393 -13.402 5.319 1.00 92.69 94 TYR A O 1
ATOM 774 N N . ALA A 1 95 ? -2.531 -13.269 4.628 1.00 91.50 95 ALA A N 1
ATOM 775 C CA . ALA A 1 95 ? -3.099 -13.011 5.949 1.00 91.50 95 ALA A CA 1
ATOM 776 C C . ALA A 1 95 ? -2.714 -14.091 6.974 1.00 91.50 95 ALA A C 1
ATOM 778 O O . ALA A 1 95 ? -2.376 -13.787 8.114 1.00 91.50 95 ALA A O 1
ATOM 779 N N . ARG A 1 96 ? -2.648 -15.360 6.547 1.00 89.81 96 ARG A N 1
ATOM 780 C CA . ARG A 1 96 ? -2.226 -16.495 7.394 1.00 89.81 96 ARG A CA 1
ATOM 781 C C . ARG A 1 96 ? -0.783 -16.400 7.897 1.00 89.81 96 ARG A C 1
ATOM 783 O O . ARG A 1 96 ? -0.429 -17.073 8.857 1.00 89.81 96 ARG A O 1
ATOM 790 N N . LEU A 1 97 ? 0.053 -15.593 7.244 1.00 91.38 97 LEU A N 1
ATOM 791 C CA . LEU A 1 97 ? 1.450 -15.371 7.626 1.00 91.38 97 LEU A CA 1
ATOM 792 C C . LEU A 1 97 ? 1.600 -14.224 8.624 1.00 91.38 97 LEU A C 1
ATOM 794 O O . LEU A 1 97 ? 2.719 -13.937 9.062 1.00 91.38 97 LEU A O 1
ATOM 798 N N . ARG A 1 98 ? 0.496 -13.542 8.960 1.00 85.88 98 ARG A N 1
ATOM 799 C CA . ARG A 1 98 ? 0.498 -12.452 9.922 1.00 85.88 98 ARG A CA 1
ATOM 800 C C . ARG A 1 98 ? 1.031 -12.995 11.231 1.00 85.88 98 ARG A C 1
ATOM 802 O O . ARG A 1 98 ? 0.471 -13.903 11.844 1.00 85.88 98 ARG A O 1
ATOM 809 N N . ARG A 1 99 ? 2.154 -12.433 11.658 1.00 77.81 99 ARG A N 1
ATOM 810 C CA . ARG A 1 99 ? 2.683 -12.718 12.982 1.00 77.81 99 ARG A CA 1
ATOM 811 C C . ARG A 1 99 ? 1.637 -12.290 13.988 1.00 77.81 99 ARG A C 1
ATOM 813 O O . ARG A 1 99 ? 1.122 -11.175 13.886 1.00 77.81 99 ARG A O 1
ATOM 820 N N . ALA A 1 100 ? 1.383 -13.141 14.979 1.00 66.94 100 ALA A N 1
ATOM 821 C CA . ALA A 1 100 ? 0.771 -12.652 16.196 1.00 66.94 100 ALA A CA 1
ATOM 822 C C . ALA A 1 100 ? 1.559 -11.392 16.598 1.00 66.94 100 ALA A C 1
ATOM 824 O O . ALA A 1 100 ? 2.805 -11.447 16.588 1.00 66.94 100 ALA A O 1
ATOM 825 N N . PRO A 1 101 ? 0.892 -10.260 16.912 1.00 57.47 101 PRO A N 1
ATOM 826 C CA . PRO A 1 101 ? 1.578 -9.207 17.647 1.00 57.47 101 PRO A CA 1
ATOM 827 C C . PRO A 1 101 ? 2.303 -9.918 18.782 1.00 57.47 101 PRO A C 1
ATOM 829 O O . PRO A 1 101 ? 1.765 -10.904 19.289 1.00 57.47 101 PRO A O 1
ATOM 832 N N . ARG A 1 102 ? 3.550 -9.538 19.089 1.00 53.47 102 ARG A N 1
ATOM 833 C CA . ARG A 1 102 ? 4.303 -10.154 20.191 1.00 53.47 102 ARG A CA 1
ATOM 834 C C . ARG A 1 102 ? 3.489 -9.887 21.454 1.00 53.47 102 ARG A C 1
ATOM 836 O O . ARG A 1 102 ? 3.718 -8.895 22.131 1.00 53.47 102 ARG A O 1
ATOM 843 N N . SER A 1 103 ? 2.487 -10.725 21.703 1.00 46.69 103 SER A N 1
ATOM 844 C CA . SER A 1 103 ? 1.611 -10.710 22.846 1.00 46.69 103 SER A CA 1
ATOM 845 C C . SER A 1 103 ? 2.585 -10.778 23.983 1.00 46.69 103 SER A C 1
ATOM 847 O O . SER A 1 103 ? 3.384 -11.724 24.034 1.00 46.69 103 SER A O 1
ATOM 849 N N . GLY A 1 104 ? 2.616 -9.697 24.758 1.00 49.47 104 GLY A N 1
ATOM 850 C CA . GLY A 1 104 ? 3.581 -9.506 25.811 1.00 49.47 104 GLY A CA 1
ATOM 851 C C . GLY A 1 104 ? 3.770 -10.826 26.528 1.00 49.47 104 GLY A C 1
ATOM 852 O O . GLY A 1 104 ? 2.829 -11.380 27.092 1.00 49.47 104 GLY A O 1
ATOM 853 N N . ARG A 1 105 ? 5.000 -11.342 26.502 1.00 45.03 105 ARG A N 1
ATOM 854 C CA . ARG A 1 105 ? 5.441 -12.067 27.681 1.00 45.03 105 ARG A CA 1
ATOM 855 C C . ARG A 1 105 ? 5.204 -11.053 28.798 1.00 45.03 105 ARG A C 1
ATOM 857 O O . ARG A 1 105 ? 5.841 -9.996 28.730 1.00 45.03 105 ARG A O 1
ATOM 864 N N . PRO A 1 106 ? 4.274 -11.284 29.744 1.00 51.19 106 PRO A N 1
ATOM 865 C CA . PRO A 1 106 ? 4.289 -10.462 30.934 1.00 51.19 106 PRO A CA 1
ATOM 866 C C . PRO A 1 106 ? 5.725 -10.561 31.457 1.00 51.19 106 PRO A C 1
ATOM 868 O O . PRO A 1 106 ? 6.317 -11.651 31.399 1.00 51.19 106 PRO A O 1
ATOM 871 N N . PRO A 1 107 ? 6.356 -9.437 31.816 1.00 50.69 107 PRO A N 1
ATOM 872 C CA . PRO A 1 107 ? 7.726 -9.487 32.284 1.00 50.69 107 PRO A CA 1
ATOM 873 C C . PRO A 1 107 ? 7.802 -10.509 33.427 1.00 50.69 107 PRO A C 1
ATOM 875 O O . PRO A 1 107 ? 6.881 -10.607 34.235 1.00 50.69 107 PRO A O 1
ATOM 878 N N . LEU A 1 108 ? 8.856 -11.333 33.440 1.00 56.69 108 LEU A N 1
ATOM 879 C CA . LEU A 1 108 ? 8.965 -12.538 34.283 1.00 56.69 108 LEU A CA 1
ATOM 880 C C . LEU A 1 108 ? 8.709 -12.282 35.784 1.00 56.69 108 LEU A C 1
ATOM 882 O O . LEU A 1 108 ? 8.377 -13.213 36.509 1.00 56.69 108 LEU A O 1
ATOM 886 N N . HIS A 1 109 ? 8.790 -11.030 36.240 1.00 59.72 109 HIS A N 1
ATOM 887 C CA . HIS A 1 109 ? 8.469 -10.623 37.609 1.00 59.72 109 HIS A CA 1
ATOM 888 C C . HIS A 1 109 ? 6.967 -10.647 37.959 1.00 59.72 109 HIS A C 1
ATOM 890 O O . HIS A 1 109 ? 6.632 -10.601 39.134 1.00 59.72 109 HIS A O 1
ATOM 896 N N . LEU A 1 110 ? 6.059 -10.741 36.980 1.00 53.47 110 LEU A N 1
ATOM 897 C CA . LEU A 1 110 ? 4.600 -10.774 37.187 1.00 53.47 110 LEU A CA 1
ATOM 898 C C . LEU A 1 110 ? 4.013 -12.202 37.201 1.00 53.47 110 LEU A C 1
ATOM 900 O O . LEU A 1 110 ? 2.799 -12.377 37.271 1.00 53.47 110 LEU A O 1
ATOM 904 N N . GLN A 1 111 ? 4.860 -13.239 37.137 1.00 52.06 111 GLN A N 1
ATOM 905 C CA . GLN A 1 111 ? 4.445 -14.650 37.236 1.00 52.06 111 GLN A CA 1
ATOM 906 C C . GLN A 1 111 ? 4.508 -15.224 38.663 1.00 52.06 111 GLN A C 1
ATOM 908 O O . GLN A 1 111 ? 4.120 -16.374 38.863 1.00 52.06 111 GLN A O 1
ATOM 913 N N . ALA A 1 112 ? 4.946 -14.448 39.660 1.00 52.03 112 ALA A N 1
ATOM 914 C CA . ALA A 1 112 ? 5.178 -14.955 41.015 1.00 52.03 112 ALA A CA 1
ATOM 915 C C . ALA A 1 112 ? 3.923 -15.062 41.912 1.00 52.03 112 ALA A C 1
ATOM 917 O O . ALA A 1 112 ? 3.994 -15.711 42.948 1.00 52.03 112 ALA A O 1
ATOM 918 N N . ASP A 1 113 ? 2.760 -14.529 41.520 1.00 49.84 113 ASP A N 1
ATOM 919 C CA . ASP A 1 113 ? 1.598 -14.429 42.430 1.00 49.84 113 ASP A CA 1
ATOM 920 C C . ASP A 1 113 ? 0.474 -15.458 42.209 1.00 49.84 113 ASP A C 1
ATOM 922 O O . ASP A 1 113 ? -0.655 -15.282 42.668 1.00 49.84 113 ASP A O 1
ATOM 926 N N . ARG A 1 114 ? 0.745 -16.582 41.532 1.00 46.22 114 ARG A N 1
ATOM 927 C CA . ARG A 1 114 ? -0.241 -17.679 41.392 1.00 46.22 114 ARG A CA 1
ATOM 928 C C . ARG A 1 114 ? 0.112 -18.966 42.142 1.00 46.22 114 ARG A C 1
ATOM 930 O O . ARG A 1 114 ? -0.392 -20.029 41.791 1.00 46.22 114 ARG A O 1
ATOM 937 N N . VAL A 1 115 ? 0.905 -18.880 43.213 1.00 50.38 115 VAL A N 1
ATOM 938 C CA . VAL A 1 115 ? 1.134 -19.998 44.156 1.00 50.38 115 VAL A CA 1
ATOM 939 C C . VAL A 1 115 ? 0.816 -19.571 45.595 1.00 50.38 115 VAL A C 1
ATOM 941 O O . VAL A 1 115 ? 1.559 -19.831 46.529 1.00 50.38 115 VAL A O 1
ATOM 944 N N . ALA A 1 116 ? -0.318 -18.900 45.800 1.00 53.72 116 ALA A N 1
ATOM 945 C CA . ALA A 1 116 ? -0.832 -18.628 47.144 1.00 53.72 116 ALA A CA 1
ATOM 946 C C . ALA A 1 116 ? -2.364 -18.675 47.181 1.00 53.72 116 ALA A C 1
ATOM 948 O O . ALA A 1 116 ? -3.024 -17.683 47.470 1.00 53.72 116 ALA A O 1
ATOM 949 N N . LYS A 1 117 ? -2.943 -19.830 46.827 1.00 49.75 117 LYS A N 1
ATOM 950 C CA . LYS A 1 117 ? -4.277 -20.275 47.281 1.00 49.75 117 LYS A CA 1
ATOM 951 C C . LYS A 1 117 ? -4.571 -21.673 46.739 1.00 49.75 117 LYS A C 1
ATOM 953 O O . LYS A 1 117 ? -5.330 -21.862 45.794 1.00 49.75 117 LYS A O 1
ATOM 958 N N . ARG A 1 118 ? -3.982 -22.676 47.378 1.00 46.56 118 ARG A N 1
ATOM 959 C CA . ARG A 1 118 ? -4.707 -23.919 47.637 1.00 46.56 118 ARG A CA 1
ATOM 960 C C . ARG A 1 118 ? -4.758 -24.049 49.151 1.00 46.56 118 ARG A C 1
ATOM 962 O O . ARG A 1 118 ? -3.725 -23.945 49.804 1.00 46.56 118 ARG A O 1
ATOM 969 N N . ARG A 1 119 ? -5.994 -24.062 49.641 1.00 48.00 119 ARG A N 1
ATOM 970 C CA . ARG A 1 119 ? -6.350 -24.409 51.013 1.00 48.00 119 ARG A CA 1
ATOM 971 C C . ARG A 1 119 ? -5.816 -25.791 51.356 1.00 48.00 119 ARG A C 1
ATOM 973 O O . ARG A 1 119 ? -5.720 -26.604 50.407 1.00 48.00 119 ARG A O 1
#

Secondary structure (DSSP, 8-state):
--HHHHHHHHHHHHHHHHHTTSSS-HHHHHHHHHHHHHHHHHHHT----HHHHHHHHHHHHHHHHHTTTTS-S--SS-HHHHHHHHHHHH-HHHHTTPPPP------GGGSTTSSS---